Protein AF-A0AAD6ZSL8-F1 (afdb_monomer_lite)

Secondary structure (DSSP, 8-state):
-TTS-HHHHHHTHHHH-HHHHHHHTSHHHHHHTTSS--TT--S-EE-HHHHHH-GGGTTTSS--PPP-GGGSTHHHHHHHHH-TT-SGGGSBSEESPP--EEEEEEEESSSEEEEEEEE-S-SS-BHHHHHT-

pLDDT: mean 83.72, std 8.55, range [51.22, 95.12]

Foldseek 3Di:
DVVDDLVCLVPPQVVPDPVSVVVCPDPVNCVVQQLDADQVDPDKDFRVVCCVQCVQVVPDPDDPDDGDPCPHPCVPPVVVVPDPPDPQQSGAGIPNFDFKDKDWDWDDDPDIDIDIDMDGRDPGDGVNVVVVD

Radius of gyration: 17.07 Å; chains: 1; bounding box: 37×33×52 Å

Structure (mmCIF, N/CA/C/O backbone):
data_AF-A0AAD6ZSL8-F1
#
_entry.id   AF-A0AAD6ZSL8-F1
#
loop_
_atom_site.group_PDB
_atom_site.id
_atom_site.type_symbol
_atom_site.label_atom_id
_atom_site.label_alt_id
_atom_site.label_comp_id
_atom_site.label_asym_id
_atom_site.label_entity_id
_atom_site.label_seq_id
_atom_site.pdbx_PDB_ins_code
_atom_site.Cartn_x
_atom_site.Cartn_y
_atom_site.Cartn_z
_atom_site.occupancy
_atom_site.B_iso_or_equiv
_atom_site.auth_seq_id
_atom_site.auth_comp_id
_atom_site.auth_asym_id
_atom_site.auth_atom_id
_atom_site.pdbx_PDB_model_num
ATOM 1 N N . LEU A 1 1 ? -7.768 8.755 19.802 1.00 61.03 1 LEU A N 1
ATOM 2 C CA . LEU A 1 1 ? -6.928 7.752 19.102 1.00 61.03 1 LEU A CA 1
ATOM 3 C C . LEU A 1 1 ? -6.078 8.382 18.000 1.00 61.03 1 LEU A C 1
ATOM 5 O O . LEU A 1 1 ? -4.970 7.922 17.802 1.00 61.03 1 LEU A O 1
ATOM 9 N N . SER A 1 2 ? -6.525 9.467 17.363 1.00 63.50 2 SER A N 1
ATOM 10 C CA . SER A 1 2 ? -5.784 10.206 16.322 1.00 63.50 2 SER A CA 1
ATOM 11 C C . SER A 1 2 ? -4.402 10.753 16.719 1.00 63.50 2 SER A C 1
ATOM 13 O O . SER A 1 2 ? -3.631 11.111 15.843 1.00 63.50 2 SER A O 1
ATOM 15 N N . HIS A 1 3 ? -4.076 10.830 18.013 1.00 70.75 3 HIS A N 1
ATOM 16 C CA . HIS A 1 3 ? -2.768 11.293 18.499 1.00 70.75 3 HIS A CA 1
ATOM 17 C C . HIS A 1 3 ? -1.724 10.174 18.647 1.00 70.75 3 HIS A C 1
ATOM 19 O O . HIS A 1 3 ? -0.591 10.458 19.024 1.00 70.75 3 HIS A O 1
ATOM 25 N N . LEU A 1 4 ? -2.100 8.909 18.421 1.00 74.19 4 LEU A N 1
ATOM 26 C CA . LEU A 1 4 ? -1.174 7.780 18.518 1.00 74.19 4 LEU A CA 1
ATOM 27 C C . LEU A 1 4 ? -0.440 7.557 17.188 1.00 74.19 4 LEU A C 1
ATOM 29 O O . LEU A 1 4 ? -1.031 7.782 16.129 1.00 74.19 4 LEU A O 1
ATOM 33 N N . PRO A 1 5 ? 0.809 7.055 17.224 1.00 80.62 5 PRO A N 1
ATOM 34 C CA . PRO A 1 5 ? 1.506 6.612 16.023 1.00 80.62 5 PRO A CA 1
ATOM 35 C C . PRO A 1 5 ? 0.675 5.581 15.251 1.00 80.62 5 PRO A C 1
ATOM 37 O O . PRO A 1 5 ? 0.056 4.696 15.848 1.00 80.62 5 PRO A O 1
ATOM 40 N N . MET A 1 6 ? 0.701 5.643 13.916 1.00 81.19 6 MET A N 1
ATOM 41 C CA . MET A 1 6 ? -0.065 4.718 13.064 1.00 81.19 6 MET A CA 1
ATOM 42 C C . MET A 1 6 ? 0.243 3.244 13.369 1.00 81.19 6 MET A C 1
ATOM 44 O O . MET A 1 6 ? -0.655 2.405 13.353 1.00 81.19 6 MET A O 1
ATOM 48 N N . ARG A 1 7 ? 1.500 2.927 13.706 1.00 81.50 7 ARG A N 1
ATOM 49 C CA . ARG A 1 7 ? 1.923 1.569 14.072 1.00 81.50 7 ARG A CA 1
ATOM 50 C C . ARG A 1 7 ? 1.186 1.058 15.311 1.00 81.50 7 ARG A C 1
ATOM 52 O O . ARG A 1 7 ? 0.667 -0.055 15.288 1.00 81.50 7 ARG A O 1
ATOM 59 N N . ASP A 1 8 ? 1.072 1.891 16.341 1.00 81.62 8 ASP A N 1
ATOM 60 C CA . ASP A 1 8 ? 0.409 1.548 17.604 1.00 81.62 8 ASP A CA 1
ATOM 61 C C . ASP A 1 8 ? -1.104 1.400 17.426 1.00 81.62 8 ASP A C 1
ATOM 63 O O . ASP A 1 8 ? -1.740 0.565 18.073 1.00 81.62 8 ASP A O 1
ATOM 67 N N . LEU A 1 9 ? -1.692 2.165 16.501 1.00 80.25 9 LEU A N 1
ATOM 68 C CA . LEU A 1 9 ? -3.097 2.007 16.128 1.00 80.25 9 LEU A CA 1
ATOM 69 C C . LEU A 1 9 ? -3.384 0.644 15.488 1.00 80.25 9 LEU A C 1
ATOM 71 O O . LEU A 1 9 ? -4.467 0.100 15.693 1.00 80.25 9 LEU A O 1
ATOM 75 N N . LEU A 1 10 ? -2.426 0.071 14.755 1.00 80.31 10 LEU A N 1
ATOM 76 C CA . LEU A 1 10 ? -2.588 -1.232 14.107 1.00 80.31 10 LEU A CA 1
ATOM 77 C C . LEU A 1 10 ? -2.266 -2.411 15.026 1.00 80.31 10 LEU A C 1
ATOM 79 O O . LEU A 1 10 ? -2.890 -3.464 14.900 1.00 80.31 10 LEU A O 1
ATOM 83 N N . THR A 1 11 ? -1.301 -2.258 15.932 1.00 80.38 11 THR A N 1
ATOM 84 C CA . THR A 1 11 ? -0.799 -3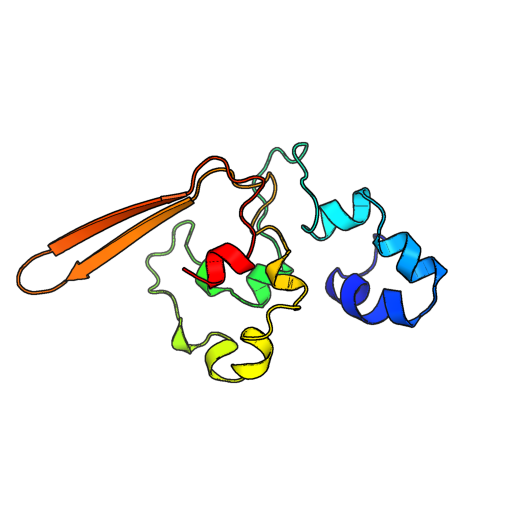.373 16.748 1.00 80.38 11 THR A CA 1
ATOM 85 C C . THR A 1 11 ? -1.344 -3.367 18.172 1.00 80.38 11 THR A C 1
ATOM 87 O O . THR A 1 11 ? -1.687 -4.427 18.690 1.00 80.38 11 THR A O 1
ATOM 90 N N . ILE A 1 12 ? -1.460 -2.196 18.805 1.00 80.62 12 ILE A N 1
ATOM 91 C CA . ILE A 1 12 ? -1.784 -2.068 20.232 1.00 80.62 12 ILE A CA 1
ATOM 92 C C . ILE A 1 12 ? -3.278 -1.815 20.428 1.00 80.62 12 ILE A C 1
ATOM 94 O O . ILE A 1 12 ? -3.911 -2.487 21.242 1.00 80.62 12 ILE A O 1
ATOM 98 N N . ALA A 1 13 ? -3.876 -0.886 19.676 1.00 79.81 13 ALA A N 1
ATOM 99 C CA . ALA A 1 13 ? -5.265 -0.471 19.905 1.00 79.81 13 ALA A CA 1
ATOM 100 C C . ALA A 1 13 ? -6.301 -1.624 19.887 1.00 79.81 13 ALA A C 1
ATOM 102 O O . ALA A 1 13 ? -7.175 -1.622 20.762 1.00 79.81 13 ALA A O 1
ATOM 103 N N . PRO A 1 14 ? -6.209 -2.639 18.997 1.00 80.12 14 PRO A N 1
ATOM 104 C CA . PRO A 1 14 ? -7.129 -3.781 19.010 1.00 80.12 14 PRO A CA 1
ATOM 105 C C . PRO A 1 14 ? -6.999 -4.679 20.248 1.00 80.12 14 PRO A C 1
ATOM 107 O O . PRO A 1 14 ? -7.953 -5.366 20.608 1.00 80.12 14 PRO A O 1
ATOM 110 N N . LEU A 1 15 ? -5.830 -4.686 20.897 1.00 82.88 15 LEU A N 1
ATOM 111 C CA . LEU A 1 15 ? -5.525 -5.548 22.042 1.00 82.88 15 LEU A CA 1
ATOM 112 C C . LEU A 1 15 ? -5.949 -4.931 23.382 1.00 82.88 15 LEU A C 1
ATOM 114 O O . LEU A 1 15 ? -6.108 -5.655 24.361 1.00 82.88 15 LEU A O 1
ATOM 118 N N . VAL A 1 16 ? -6.150 -3.610 23.435 1.00 86.25 16 VAL A N 1
ATOM 119 C CA . VAL A 1 16 ? -6.500 -2.893 24.674 1.00 86.25 16 VAL A CA 1
ATOM 120 C C . VAL A 1 16 ? -7.975 -3.078 25.039 1.00 86.25 16 VAL A C 1
ATOM 122 O O . VAL A 1 16 ? -8.299 -3.348 26.193 1.00 86.25 16 VAL A O 1
ATOM 125 N N . SER A 1 17 ? -8.897 -2.917 24.081 1.00 85.19 17 SER A N 1
ATOM 126 C CA . SER A 1 17 ? -10.331 -3.140 24.316 1.00 85.19 17 SER A CA 1
ATOM 127 C C . SER A 1 17 ? -11.126 -3.311 23.019 1.00 85.19 17 SER A C 1
ATOM 129 O O . SER A 1 17 ? -10.743 -2.803 21.965 1.00 85.19 17 SER A O 1
ATOM 131 N N . ARG A 1 18 ? -12.308 -3.938 23.114 1.00 84.25 18 ARG A N 1
ATOM 132 C CA . ARG A 1 18 ? -13.255 -4.050 21.986 1.00 84.25 18 ARG A CA 1
ATOM 133 C C . ARG A 1 18 ? -13.741 -2.688 21.487 1.00 84.25 18 ARG A C 1
ATOM 135 O O . ARG A 1 18 ? -13.962 -2.519 20.295 1.00 84.25 18 ARG A O 1
ATOM 142 N N . THR A 1 19 ? -13.882 -1.712 22.381 1.00 84.12 19 THR A N 1
ATOM 143 C CA . THR A 1 19 ? -14.290 -0.348 22.016 1.00 84.12 19 THR A CA 1
ATOM 144 C C . THR A 1 19 ? -13.200 0.350 21.208 1.00 84.12 19 THR A C 1
ATOM 146 O O . THR A 1 19 ? -13.497 1.020 20.226 1.00 84.12 19 THR A O 1
ATOM 149 N N . TRP A 1 20 ? -11.930 0.160 21.574 1.00 80.06 20 TRP A N 1
ATOM 150 C CA . TRP A 1 20 ? -10.801 0.713 20.823 1.00 80.06 20 TRP A CA 1
ATOM 151 C C . TRP A 1 20 ? -10.661 0.037 19.464 1.00 80.06 20 TRP A C 1
ATOM 153 O O . TRP A 1 20 ? -10.512 0.729 18.461 1.00 80.06 20 TRP A O 1
ATOM 163 N N . GLN A 1 21 ? -10.816 -1.287 19.418 1.00 82.94 21 GLN A N 1
ATOM 164 C CA . GLN A 1 21 ? -10.893 -2.037 18.168 1.00 82.94 21 GLN A CA 1
ATOM 165 C C . GLN A 1 21 ? -12.006 -1.499 17.256 1.00 82.94 21 GLN A C 1
ATOM 167 O O . GLN A 1 21 ? -11.749 -1.210 16.091 1.00 82.94 21 GLN A O 1
ATOM 172 N N . ALA A 1 22 ? -13.218 -1.292 17.775 1.00 83.25 22 ALA A N 1
ATOM 173 C CA . ALA A 1 22 ? -14.319 -0.728 16.996 1.00 83.25 22 ALA A CA 1
ATOM 174 C C . ALA A 1 22 ? -13.990 0.680 16.472 1.00 83.25 22 ALA A C 1
ATOM 176 O O . ALA A 1 22 ? -14.254 0.981 15.312 1.00 83.25 22 ALA A O 1
ATOM 177 N N . SER A 1 23 ? -13.344 1.518 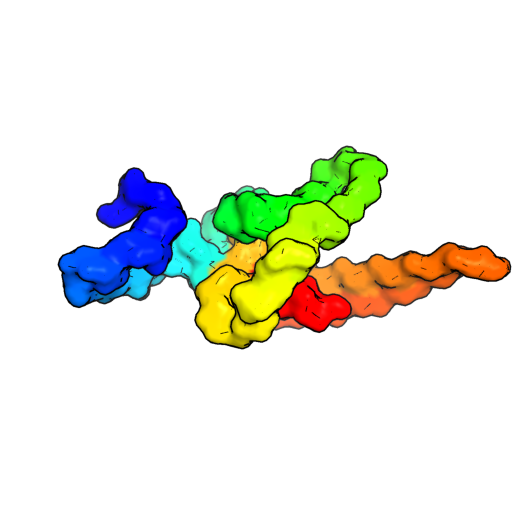17.286 1.00 79.81 23 SER A N 1
ATOM 178 C CA . SER A 1 23 ? -12.926 2.856 16.866 1.00 79.81 23 SER A CA 1
ATOM 179 C C . SER A 1 23 ? -11.864 2.839 15.767 1.00 79.81 23 SER A C 1
ATOM 181 O O . SER A 1 23 ? -11.878 3.737 14.934 1.00 79.81 23 SER A O 1
ATOM 183 N N . THR A 1 24 ? -10.976 1.836 15.707 1.00 79.94 24 THR A N 1
ATOM 184 C CA . THR A 1 24 ? -10.023 1.719 14.582 1.00 79.94 24 THR A CA 1
ATOM 185 C C . THR A 1 24 ? -10.716 1.496 13.241 1.00 79.94 24 THR A C 1
ATOM 187 O O . THR A 1 24 ? -10.147 1.847 12.216 1.00 79.94 24 THR A O 1
ATOM 190 N N . LEU A 1 25 ? -11.952 0.985 13.233 1.00 82.50 25 LEU A N 1
ATOM 191 C CA . LEU A 1 25 ? -12.762 0.793 12.026 1.00 82.50 25 LEU A CA 1
ATOM 192 C C . LEU A 1 25 ? -13.496 2.070 11.585 1.00 82.50 25 LEU A C 1
ATOM 194 O O . LEU A 1 25 ? -14.293 2.020 10.650 1.00 82.50 25 LEU A O 1
ATOM 198 N N . SER A 1 26 ? -13.270 3.211 12.248 1.00 88.44 26 SER A N 1
ATOM 199 C CA . SER A 1 26 ? -13.891 4.464 11.829 1.00 88.44 26 SER A CA 1
ATOM 200 C C . SER A 1 26 ? -13.380 4.886 10.441 1.00 88.44 26 SER A C 1
ATOM 202 O O . SER A 1 26 ? -12.183 4.759 10.167 1.00 88.44 26 SER A O 1
ATOM 204 N N . PRO A 1 27 ? -14.244 5.427 9.560 1.00 86.06 27 PRO A N 1
ATOM 205 C CA . PRO A 1 27 ? -13.833 5.817 8.210 1.00 86.06 27 PRO A CA 1
ATOM 206 C C . PRO A 1 27 ? -12.682 6.830 8.191 1.00 86.06 27 PRO A C 1
ATOM 208 O O . PRO A 1 27 ? -11.798 6.745 7.349 1.00 86.06 27 PRO A O 1
ATOM 211 N N . GLU A 1 28 ? -12.663 7.769 9.138 1.00 86.75 28 GLU A N 1
ATOM 212 C CA . GLU A 1 28 ? -11.607 8.783 9.246 1.00 86.75 28 GLU A CA 1
ATOM 213 C C . GLU A 1 28 ? -10.245 8.165 9.575 1.00 86.75 28 GLU A C 1
ATOM 215 O O . GLU A 1 28 ? -9.243 8.498 8.942 1.00 86.75 28 GLU A O 1
ATOM 220 N N . LEU A 1 29 ? -10.201 7.224 10.525 1.00 85.00 29 LEU A N 1
ATOM 221 C CA . LEU A 1 29 ? -8.953 6.542 10.862 1.00 85.00 29 LEU A CA 1
ATOM 222 C C . LEU A 1 29 ? -8.527 5.581 9.759 1.00 85.00 29 LEU A C 1
ATOM 224 O O . LEU A 1 29 ? -7.342 5.512 9.461 1.00 85.00 29 LEU A O 1
ATOM 228 N N . GLN A 1 30 ? -9.460 4.880 9.117 1.00 89.06 30 GLN A N 1
ATOM 229 C CA . GLN A 1 30 ? -9.135 4.001 7.993 1.00 89.06 30 GLN A CA 1
ATOM 230 C C . GLN A 1 30 ? -8.558 4.780 6.802 1.00 89.06 30 GLN A C 1
ATOM 232 O O . GLN A 1 30 ? -7.624 4.295 6.166 1.00 89.06 30 GLN A O 1
ATOM 237 N N . ARG A 1 31 ? -9.040 6.004 6.538 1.00 89.69 31 ARG A N 1
ATOM 238 C CA . ARG A 1 31 ? -8.429 6.914 5.553 1.00 89.69 31 ARG A CA 1
ATOM 239 C C . ARG A 1 31 ? -7.032 7.339 5.980 1.00 89.69 31 ARG A C 1
ATOM 241 O O . ARG A 1 31 ? -6.107 7.171 5.201 1.00 89.69 31 ARG A O 1
ATOM 248 N N . SER A 1 32 ? -6.864 7.796 7.222 1.00 87.19 32 SER A N 1
ATOM 249 C CA . SER A 1 32 ? -5.557 8.206 7.762 1.00 87.19 32 SER A CA 1
ATOM 250 C C . SER A 1 32 ? -4.530 7.065 7.803 1.00 87.19 32 SER A C 1
ATOM 252 O O . SER A 1 32 ? -3.335 7.308 7.666 1.00 87.19 32 SER A O 1
ATOM 254 N N . LEU A 1 33 ? -4.990 5.823 7.965 1.00 88.50 33 LEU A N 1
ATOM 255 C CA . LEU A 1 33 ? -4.186 4.602 7.915 1.00 88.50 33 LEU A CA 1
ATOM 256 C C . LEU A 1 33 ? -4.068 4.026 6.495 1.00 88.50 33 LEU A C 1
ATOM 258 O O . LEU A 1 33 ? -3.591 2.904 6.341 1.00 88.50 33 LEU A O 1
ATOM 262 N N . PHE A 1 34 ? -4.505 4.758 5.465 1.00 92.50 34 PHE A N 1
ATOM 263 C CA . PHE A 1 34 ? -4.411 4.368 4.057 1.00 92.50 34 PHE A CA 1
ATOM 264 C C . PHE A 1 34 ? -5.143 3.054 3.710 1.00 92.50 34 PHE A C 1
ATOM 266 O O . PHE A 1 34 ? -4.844 2.433 2.697 1.00 92.50 34 PHE A O 1
ATOM 273 N N . PHE A 1 35 ? -6.108 2.593 4.507 1.00 89.81 35 PHE A N 1
ATOM 274 C CA . PHE A 1 35 ? -6.947 1.432 4.159 1.00 89.81 35 PHE A CA 1
ATOM 275 C C . PHE A 1 35 ? -8.140 1.805 3.280 1.00 89.81 35 PHE A C 1
ATOM 277 O O . PHE A 1 35 ? -8.606 0.976 2.492 1.00 89.81 35 PHE A O 1
ATOM 284 N N . GLU A 1 36 ? -8.603 3.046 3.417 1.00 91.00 36 GLU A N 1
ATOM 285 C CA . GLU A 1 36 ? -9.736 3.609 2.692 1.00 91.00 36 GLU A CA 1
ATOM 286 C C . GLU A 1 36 ? -9.315 4.787 1.817 1.00 91.00 36 GLU A C 1
ATOM 288 O O . GLU A 1 36 ? -8.319 5.471 2.068 1.00 91.00 36 GLU A O 1
ATOM 293 N N . LEU A 1 37 ? -10.101 5.024 0.770 1.00 89.00 37 LEU A N 1
ATOM 294 C CA . LEU A 1 37 ? -9.844 6.092 -0.186 1.00 89.00 37 LEU A CA 1
ATOM 295 C C . LEU A 1 37 ? -10.094 7.458 0.459 1.00 89.00 37 LEU A C 1
ATOM 297 O O . LEU A 1 37 ? -11.150 7.698 1.051 1.00 89.00 37 LEU A O 1
ATOM 301 N N . ASP A 1 38 ? -9.139 8.365 0.277 1.00 86.31 38 ASP A N 1
ATOM 302 C CA . ASP A 1 38 ? -9.296 9.775 0.609 1.00 86.31 38 ASP A CA 1
ATOM 303 C C . ASP A 1 38 ? -9.087 10.627 -0.644 1.00 86.31 38 ASP A C 1
ATOM 305 O O . ASP A 1 38 ? -7.967 10.969 -1.017 1.00 86.31 38 ASP A O 1
ATOM 309 N N . ALA A 1 39 ? -10.193 10.926 -1.323 1.00 73.44 39 ALA A N 1
ATOM 310 C CA . ALA A 1 39 ? -10.204 11.798 -2.493 1.00 73.44 39 ALA A CA 1
ATOM 311 C C . ALA A 1 39 ? -10.169 13.293 -2.124 1.00 73.44 39 ALA A C 1
ATOM 313 O O . ALA A 1 39 ? -10.116 14.131 -3.019 1.00 73.44 39 ALA A O 1
ATOM 314 N N . SER A 1 40 ? -10.236 13.636 -0.830 1.00 79.50 40 SER A N 1
ATOM 315 C CA . SER A 1 40 ? -10.148 15.028 -0.379 1.00 79.50 40 SER A CA 1
ATOM 316 C C . SER A 1 40 ? -8.702 15.516 -0.261 1.00 79.50 40 SER A C 1
ATOM 318 O O . SER A 1 40 ? -8.465 16.723 -0.268 1.00 79.50 40 SER A O 1
ATOM 320 N N . ALA A 1 41 ? -7.735 14.592 -0.219 1.00 78.06 41 ALA A N 1
ATOM 321 C CA . ALA A 1 41 ? -6.316 14.908 -0.273 1.00 78.06 41 ALA A CA 1
ATOM 322 C C . ALA A 1 41 ? -5.946 15.486 -1.649 1.00 78.06 41 ALA A C 1
ATOM 324 O O . ALA A 1 41 ? -6.085 14.827 -2.678 1.00 78.06 41 ALA A O 1
ATOM 325 N N . THR A 1 42 ? -5.468 16.728 -1.666 1.00 77.88 42 THR A N 1
ATOM 326 C CA . THR A 1 42 ? -5.035 17.420 -2.890 1.00 77.88 42 THR A CA 1
ATOM 327 C C . THR A 1 42 ? -3.565 17.190 -3.215 1.00 77.88 42 THR A C 1
ATOM 329 O O . THR A 1 42 ? -3.184 17.227 -4.382 1.00 77.88 42 THR A O 1
ATOM 332 N N . GLU A 1 43 ? -2.738 16.951 -2.198 1.00 84.94 43 GLU A N 1
ATOM 333 C CA . GLU A 1 43 ? -1.313 16.682 -2.369 1.00 84.94 43 GLU A CA 1
ATOM 334 C C . GLU A 1 43 ? -1.032 15.180 -2.252 1.00 84.94 43 GLU A C 1
ATOM 336 O O . GLU A 1 43 ? -1.560 14.536 -1.344 1.00 84.94 43 GLU A O 1
ATOM 341 N N . PRO A 1 44 ? -0.213 14.605 -3.154 1.00 85.56 44 PRO A N 1
ATOM 342 C CA . PRO A 1 44 ? 0.150 13.199 -3.101 1.00 85.56 44 PRO A CA 1
ATOM 343 C C . PRO A 1 44 ? 1.107 12.932 -1.940 1.00 85.56 44 PRO A C 1
ATOM 345 O O . PRO A 1 44 ? 2.290 13.259 -2.008 1.00 85.56 44 PRO A O 1
ATOM 348 N N . ILE A 1 45 ? 0.590 12.282 -0.905 1.00 90.12 45 ILE A N 1
ATOM 349 C CA . ILE A 1 45 ? 1.333 11.820 0.264 1.00 90.12 45 ILE A CA 1
ATOM 350 C C . ILE A 1 45 ? 1.543 10.308 0.134 1.00 90.12 45 ILE A C 1
ATOM 352 O O . ILE A 1 45 ? 0.599 9.555 -0.127 1.00 90.12 45 ILE A O 1
ATOM 356 N N . ASN A 1 46 ? 2.788 9.862 0.306 1.00 91.62 46 ASN A N 1
ATOM 357 C CA . ASN A 1 46 ? 3.127 8.443 0.379 1.00 91.62 46 ASN A CA 1
ATOM 358 C C . ASN A 1 46 ? 2.703 7.873 1.733 1.00 91.62 46 ASN A C 1
ATOM 360 O O . ASN A 1 46 ? 2.719 8.567 2.748 1.00 91.62 46 ASN A O 1
ATOM 364 N N . ASN A 1 47 ? 2.347 6.594 1.762 1.00 92.75 47 ASN A N 1
ATOM 365 C CA . ASN A 1 47 ? 2.037 5.919 3.011 1.00 92.75 47 ASN A CA 1
ATOM 366 C C . ASN A 1 47 ? 3.317 5.713 3.848 1.00 92.75 47 ASN A C 1
ATOM 368 O O . ASN A 1 47 ? 4.142 4.876 3.474 1.00 92.75 47 ASN A O 1
ATOM 372 N N . PRO A 1 48 ? 3.474 6.393 5.000 1.00 91.25 48 PRO A N 1
ATOM 373 C CA . PRO A 1 48 ? 4.728 6.384 5.755 1.00 91.25 48 PRO A CA 1
ATOM 374 C C . PRO A 1 48 ? 5.068 5.002 6.330 1.00 91.25 48 PRO A C 1
ATOM 376 O O . PRO A 1 48 ? 6.239 4.666 6.483 1.00 91.25 48 PRO A O 1
ATOM 379 N N . LEU A 1 49 ? 4.062 4.164 6.619 1.00 90.88 49 LEU A N 1
ATOM 380 C CA . LEU A 1 49 ? 4.299 2.794 7.088 1.00 90.88 49 LEU A CA 1
ATOM 381 C C . LEU A 1 49 ? 4.844 1.901 5.973 1.00 90.88 49 LEU A C 1
ATOM 383 O O . LEU A 1 49 ? 5.646 1.008 6.235 1.00 90.88 49 LEU A O 1
ATOM 387 N N . LEU A 1 50 ? 4.387 2.115 4.739 1.00 91.88 50 LEU A N 1
ATOM 388 C CA . LEU A 1 50 ? 4.905 1.380 3.591 1.00 91.88 50 LEU A CA 1
ATOM 389 C C . LEU A 1 50 ? 6.266 1.912 3.166 1.00 91.88 50 LEU A C 1
ATOM 391 O O . LEU A 1 50 ? 7.107 1.115 2.787 1.00 91.88 50 LEU A O 1
ATOM 395 N N . GLU A 1 51 ? 6.503 3.214 3.275 1.00 90.44 51 GLU A N 1
ATOM 396 C CA . GLU A 1 51 ? 7.806 3.819 3.003 1.00 90.44 51 GLU A CA 1
ATOM 397 C C . GLU A 1 51 ? 8.882 3.311 3.976 1.00 90.44 51 GLU A C 1
ATOM 399 O O . GLU A 1 51 ? 9.977 2.964 3.547 1.00 90.44 51 GLU A O 1
ATOM 404 N N . GLU A 1 52 ? 8.556 3.148 5.264 1.00 88.94 52 GLU A N 1
ATOM 405 C CA . GLU A 1 52 ? 9.467 2.533 6.244 1.00 88.94 52 GLU A CA 1
ATOM 406 C C . GLU A 1 52 ? 9.763 1.055 5.918 1.00 88.94 52 GLU A C 1
ATOM 408 O O . GLU A 1 52 ? 10.889 0.588 6.085 1.00 88.94 52 GLU A O 1
ATOM 413 N N . LEU A 1 53 ? 8.754 0.296 5.472 1.00 87.38 53 LEU A N 1
ATOM 414 C CA . LEU A 1 53 ? 8.874 -1.149 5.231 1.00 87.38 53 LEU A CA 1
ATOM 415 C C . LEU A 1 53 ? 9.410 -1.505 3.839 1.00 87.38 53 LEU A C 1
ATOM 417 O O . LEU A 1 53 ? 10.024 -2.555 3.665 1.00 87.38 53 LEU A O 1
ATOM 421 N N . PHE A 1 54 ? 9.144 -0.673 2.843 1.00 89.06 54 PHE A N 1
ATOM 422 C CA . PHE A 1 54 ? 9.417 -0.929 1.435 1.00 89.06 54 PHE A CA 1
ATOM 423 C C . PHE A 1 54 ? 10.110 0.278 0.783 1.00 89.06 54 PHE A C 1
ATOM 425 O O . PHE A 1 54 ? 9.665 0.707 -0.280 1.00 89.06 54 PHE A O 1
ATOM 432 N N . PRO A 1 55 ? 11.182 0.834 1.382 1.00 87.19 55 PRO A N 1
ATOM 433 C CA . PRO A 1 55 ? 11.739 2.146 1.013 1.00 87.19 55 PRO A CA 1
ATOM 434 C C . PRO A 1 55 ? 12.058 2.243 -0.479 1.00 87.19 55 PRO A C 1
ATOM 436 O O . PRO A 1 55 ? 11.651 3.163 -1.174 1.00 87.19 55 PRO A O 1
ATOM 439 N N . SER A 1 56 ? 12.641 1.174 -0.988 1.00 86.94 56 SER A N 1
ATOM 440 C CA . SER A 1 56 ? 12.834 0.827 -2.383 1.00 86.94 56 SER A CA 1
ATOM 441 C C . SER A 1 56 ? 11.701 1.165 -3.375 1.00 86.94 56 SER A C 1
ATOM 443 O O . SER A 1 56 ? 11.977 1.610 -4.482 1.00 86.94 56 SER A O 1
ATOM 445 N N . PHE A 1 57 ? 10.427 0.988 -3.014 1.00 86.19 57 PHE A N 1
ATOM 446 C CA . PHE A 1 57 ? 9.298 1.319 -3.899 1.00 86.19 57 PHE A CA 1
ATOM 447 C C . PHE A 1 57 ? 8.972 2.825 -3.934 1.00 86.19 57 PHE A C 1
ATOM 449 O O . PHE A 1 57 ? 8.196 3.266 -4.782 1.00 86.19 57 PHE A O 1
ATOM 456 N N . PHE A 1 58 ? 9.537 3.606 -3.012 1.00 86.00 58 PHE A N 1
ATOM 457 C CA . PHE A 1 58 ? 9.265 5.034 -2.819 1.00 86.00 58 PHE A CA 1
ATOM 458 C C . PHE A 1 58 ? 10.498 5.917 -3.093 1.00 86.00 58 PHE A C 1
ATOM 460 O O . PHE A 1 58 ? 10.350 7.094 -3.436 1.00 86.00 58 PHE A O 1
ATOM 467 N N . GLU A 1 59 ? 11.702 5.345 -3.013 1.00 76.31 59 GLU A N 1
ATOM 468 C CA . GLU A 1 59 ? 12.978 5.914 -3.456 1.00 76.31 59 GLU A CA 1
ATOM 469 C C . GLU A 1 59 ? 12.960 6.091 -4.986 1.00 76.31 59 GLU A C 1
ATOM 471 O O . GLU A 1 59 ? 13.244 5.166 -5.740 1.00 76.31 59 GLU A O 1
ATOM 476 N N . GLY A 1 60 ? 12.552 7.261 -5.486 1.00 60.62 60 GLY A N 1
ATOM 477 C CA . GLY A 1 60 ? 12.480 7.443 -6.944 1.00 60.62 60 GLY A CA 1
ATOM 478 C C . GLY A 1 60 ? 11.813 8.703 -7.476 1.00 60.62 60 GLY A C 1
ATOM 479 O O . GLY A 1 60 ? 11.797 8.914 -8.687 1.00 60.62 60 GLY A O 1
ATOM 480 N N . ARG A 1 61 ? 11.310 9.609 -6.631 1.00 55.09 61 ARG A N 1
ATOM 481 C CA . ARG A 1 61 ? 10.914 10.945 -7.109 1.00 55.09 61 ARG A CA 1
ATOM 482 C C . ARG A 1 61 ? 12.149 11.849 -7.278 1.00 55.09 61 ARG A C 1
ATOM 484 O O . ARG A 1 61 ? 12.244 12.881 -6.628 1.00 55.09 61 ARG A O 1
ATOM 491 N N . GLY A 1 62 ? 13.095 11.449 -8.136 1.00 51.22 62 GLY A N 1
ATOM 492 C CA . GLY A 1 62 ? 14.200 12.302 -8.604 1.00 51.22 62 GLY A CA 1
ATOM 493 C C . GLY A 1 62 ? 15.633 11.891 -8.237 1.00 51.22 62 GLY A C 1
ATOM 494 O O . GLY A 1 62 ? 16.538 12.682 -8.489 1.00 51.22 62 GLY A O 1
ATOM 495 N N . SER A 1 63 ? 15.871 10.708 -7.663 1.00 55.62 63 SER A N 1
ATOM 496 C CA . SER A 1 63 ? 17.232 10.201 -7.422 1.00 55.62 63 SER A CA 1
ATOM 497 C C . SER A 1 63 ? 17.657 9.209 -8.505 1.00 55.62 63 SER A C 1
ATOM 499 O O . SER A 1 63 ? 16.944 8.242 -8.754 1.00 55.62 63 SER A O 1
ATOM 501 N N . ASP A 1 64 ? 18.855 9.390 -9.069 1.00 57.50 64 ASP A N 1
ATOM 502 C CA . ASP A 1 64 ? 19.532 8.422 -9.958 1.00 57.50 64 ASP A CA 1
ATOM 503 C C . ASP A 1 64 ? 20.029 7.164 -9.209 1.00 57.50 64 ASP A C 1
ATOM 505 O O . ASP A 1 64 ? 20.825 6.379 -9.728 1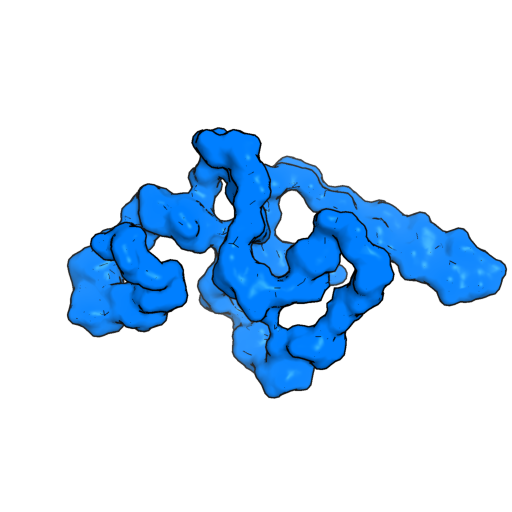.00 57.50 64 ASP A O 1
ATOM 509 N N . GLU A 1 65 ? 19.613 6.975 -7.956 1.00 63.97 65 GLU A N 1
ATOM 510 C CA . GLU A 1 65 ? 20.061 5.850 -7.152 1.00 63.97 65 GLU A CA 1
ATOM 511 C C . GLU A 1 65 ? 19.417 4.558 -7.645 1.00 63.97 65 GLU A C 1
ATOM 513 O O . GLU A 1 65 ? 18.194 4.430 -7.728 1.00 63.97 65 GLU A O 1
ATOM 518 N N . THR A 1 66 ? 20.269 3.580 -7.963 1.00 67.94 66 THR A N 1
ATOM 519 C CA . THR A 1 66 ? 19.815 2.226 -8.243 1.00 67.94 66 THR A CA 1
ATOM 520 C C . THR A 1 66 ? 19.121 1.695 -7.001 1.00 67.94 66 THR A C 1
ATOM 522 O O . THR A 1 66 ? 19.729 1.682 -5.921 1.00 67.94 66 THR A O 1
ATOM 525 N N . PRO A 1 67 ? 17.884 1.233 -7.131 1.00 75.75 67 PRO A N 1
ATOM 526 C CA . PRO A 1 67 ? 17.149 0.867 -5.951 1.00 75.75 67 PRO A CA 1
ATOM 527 C C . PRO A 1 67 ? 17.687 -0.424 -5.302 1.00 75.75 67 PRO A C 1
ATOM 529 O O . PRO A 1 67 ? 18.088 -1.360 -5.994 1.00 75.75 67 PRO A O 1
ATOM 532 N N . ARG A 1 68 ? 17.716 -0.487 -3.965 1.00 82.19 68 ARG A N 1
ATOM 533 C CA . ARG A 1 68 ? 18.406 -1.557 -3.210 1.00 82.19 68 ARG A CA 1
ATOM 534 C C . ARG A 1 68 ? 17.492 -2.729 -2.847 1.00 82.19 68 ARG A C 1
ATOM 536 O O . ARG A 1 68 ? 17.168 -2.946 -1.678 1.00 82.19 68 ARG A O 1
ATOM 543 N N . TRP A 1 69 ? 17.093 -3.509 -3.848 1.00 80.44 69 TRP A N 1
ATOM 544 C CA . TRP A 1 69 ? 16.125 -4.606 -3.690 1.00 80.44 69 TRP A CA 1
ATOM 545 C C . TRP A 1 69 ? 16.612 -5.714 -2.753 1.00 80.44 69 TRP A C 1
ATOM 547 O O . TRP A 1 69 ? 15.805 -6.382 -2.103 1.00 80.44 69 TRP A O 1
ATOM 557 N N . GLU A 1 70 ? 17.926 -5.900 -2.650 1.00 81.00 70 GLU A N 1
ATOM 558 C CA . GLU A 1 70 ? 18.553 -6.906 -1.793 1.00 81.00 70 GLU A CA 1
ATOM 559 C C . GLU A 1 70 ? 18.488 -6.533 -0.307 1.00 81.00 70 GLU A C 1
ATOM 561 O O . GLU A 1 70 ? 18.535 -7.412 0.552 1.00 81.00 70 GLU A O 1
ATOM 566 N N . ALA A 1 71 ? 18.364 -5.240 0.010 1.00 80.56 71 ALA A N 1
ATOM 567 C CA . ALA A 1 71 ? 18.268 -4.740 1.384 1.00 80.56 71 ALA A CA 1
ATOM 568 C C . ALA A 1 71 ? 16.835 -4.784 1.941 1.00 80.56 71 ALA A C 1
ATOM 570 O O . ALA A 1 71 ? 16.600 -4.464 3.106 1.00 80.56 71 ALA A O 1
ATOM 571 N N . MET A 1 72 ? 15.870 -5.175 1.114 1.00 82.75 72 MET A N 1
ATOM 572 C CA . MET A 1 72 ? 14.462 -5.180 1.476 1.00 82.75 72 MET A CA 1
ATOM 573 C C . MET A 1 72 ? 14.127 -6.261 2.516 1.00 82.75 72 MET A C 1
ATOM 575 O O . MET A 1 72 ? 14.723 -7.343 2.513 1.00 82.75 72 MET A O 1
ATOM 579 N N . PRO A 1 73 ? 13.106 -6.051 3.366 1.00 75.44 73 PRO A N 1
ATOM 580 C CA . PRO A 1 73 ? 12.787 -6.982 4.452 1.00 75.44 73 PRO A CA 1
ATOM 581 C C . PRO A 1 73 ? 12.467 -8.421 4.025 1.00 75.44 73 PRO A C 1
ATOM 583 O O . PRO A 1 73 ? 12.712 -9.359 4.783 1.00 75.44 73 PRO A O 1
ATOM 586 N N . TRP A 1 74 ? 11.964 -8.638 2.807 1.00 79.31 74 TRP A N 1
ATOM 587 C CA . TRP A 1 74 ? 11.729 -9.983 2.268 1.00 79.31 74 TRP A CA 1
ATOM 588 C C . TRP A 1 74 ? 13.006 -10.826 2.103 1.00 79.31 74 TRP A C 1
ATOM 590 O O . TRP A 1 74 ? 12.918 -12.052 2.136 1.00 79.31 74 TRP A O 1
ATOM 600 N N . ALA A 1 75 ? 14.183 -10.199 1.998 1.00 79.81 75 ALA A N 1
ATOM 601 C CA . ALA A 1 75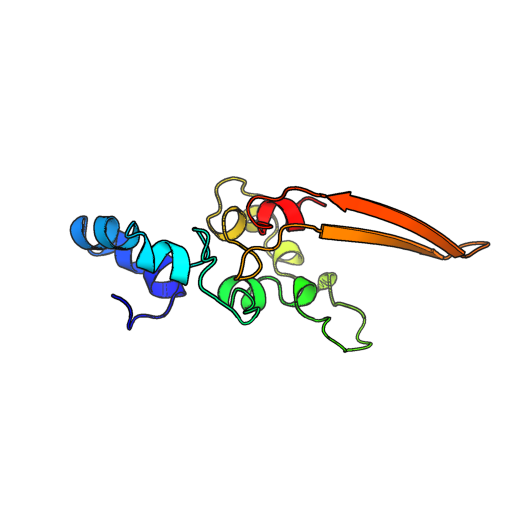 ? 15.462 -10.885 1.853 1.00 79.81 75 ALA A CA 1
ATOM 602 C C . ALA A 1 75 ? 15.877 -11.577 3.159 1.00 79.81 75 ALA A C 1
ATOM 604 O O . ALA A 1 75 ? 16.559 -12.598 3.138 1.00 79.81 75 ALA A O 1
ATOM 605 N N . THR A 1 76 ? 15.429 -11.049 4.303 1.00 76.75 76 THR A N 1
ATOM 606 C CA . THR A 1 76 ? 15.746 -11.577 5.637 1.00 76.75 76 THR A CA 1
ATOM 607 C C . THR A 1 76 ? 14.555 -12.263 6.311 1.00 76.75 76 THR A C 1
ATOM 609 O O . THR A 1 76 ? 14.752 -13.173 7.114 1.00 76.75 76 THR A O 1
ATOM 612 N N . ALA A 1 77 ? 13.318 -11.884 5.972 1.00 78.25 77 ALA A N 1
ATOM 613 C CA . ALA A 1 77 ? 12.091 -12.348 6.625 1.00 78.25 77 ALA A CA 1
ATOM 614 C C . ALA A 1 77 ? 11.001 -12.799 5.629 1.00 78.25 77 ALA A C 1
ATOM 616 O O . ALA A 1 77 ? 9.816 -12.513 5.821 1.00 78.25 77 ALA A O 1
ATOM 617 N N . SER A 1 78 ? 11.379 -13.526 4.572 1.00 76.94 78 SER A N 1
ATOM 618 C CA . SER A 1 78 ? 10.500 -13.881 3.440 1.00 76.94 78 SER A CA 1
ATOM 619 C C . SER A 1 78 ? 9.126 -14.442 3.841 1.00 76.94 78 SER A C 1
ATOM 621 O O . SER A 1 78 ? 8.108 -13.995 3.314 1.00 76.94 78 SER A O 1
ATOM 623 N N . ALA A 1 79 ? 9.061 -15.344 4.826 1.00 82.50 79 ALA A N 1
ATOM 624 C CA . ALA A 1 79 ? 7.808 -15.971 5.254 1.00 82.50 79 ALA A CA 1
ATOM 625 C C . ALA A 1 79 ? 6.770 -14.959 5.775 1.00 82.50 79 ALA A C 1
ATOM 627 O O . ALA A 1 79 ? 5.577 -15.120 5.530 1.00 82.50 79 ALA A O 1
ATOM 628 N N . ALA A 1 80 ? 7.202 -13.894 6.461 1.00 82.00 80 ALA A N 1
ATOM 629 C CA . ALA A 1 80 ? 6.294 -12.860 6.958 1.00 82.00 80 ALA A CA 1
ATOM 630 C C . ALA A 1 80 ? 5.730 -11.990 5.821 1.00 82.00 80 ALA A C 1
ATOM 632 O O . ALA A 1 80 ? 4.581 -11.557 5.893 1.0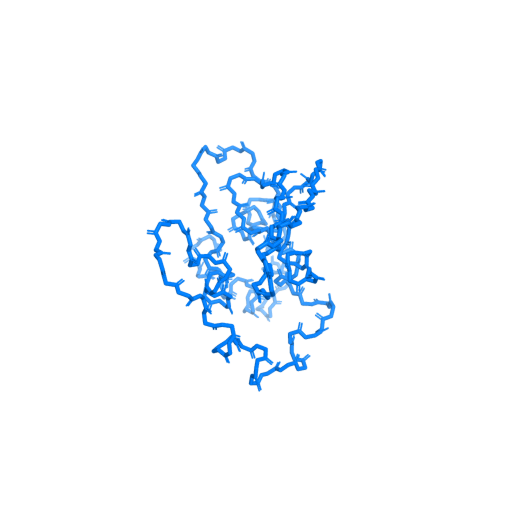0 82.00 80 ALA A O 1
ATOM 633 N N . PHE A 1 81 ? 6.513 -11.776 4.759 1.00 83.31 81 PHE A N 1
ATOM 634 C CA . PHE A 1 81 ? 6.134 -10.957 3.601 1.00 83.31 81 PHE A CA 1
ATOM 635 C C . PHE A 1 81 ? 5.367 -11.741 2.518 1.00 83.31 81 PHE A C 1
ATOM 637 O O . PHE A 1 81 ? 4.636 -11.159 1.715 1.00 83.31 81 PHE A O 1
ATOM 644 N N . GLN A 1 82 ? 5.440 -13.072 2.536 1.00 83.00 82 GLN A N 1
ATOM 645 C CA . GLN A 1 82 ? 4.656 -13.950 1.655 1.00 83.00 82 GLN A CA 1
ATOM 646 C C . GLN A 1 82 ? 3.216 -14.175 2.130 1.00 83.00 82 GLN A C 1
ATOM 648 O O . GLN A 1 82 ? 2.375 -14.654 1.373 1.00 83.00 82 GLN A O 1
ATOM 653 N N . ARG A 1 83 ? 2.902 -13.833 3.380 1.00 85.81 83 ARG A N 1
ATOM 654 C CA . ARG A 1 83 ? 1.555 -13.991 3.932 1.00 85.81 83 ARG A CA 1
ATOM 655 C C . ARG A 1 83 ? 0.543 -13.118 3.187 1.00 85.81 83 ARG A C 1
ATOM 657 O O . ARG A 1 83 ? 0.683 -11.898 3.139 1.00 85.81 83 ARG A O 1
ATOM 664 N N . ALA A 1 84 ? -0.501 -13.748 2.651 1.00 83.75 84 ALA A N 1
ATOM 665 C CA . ALA A 1 84 ? -1.568 -13.066 1.916 1.00 83.75 84 ALA A CA 1
ATOM 666 C C . ALA A 1 84 ? -2.485 -12.217 2.820 1.00 83.75 84 ALA A C 1
ATOM 668 O O . ALA A 1 84 ? -3.125 -11.280 2.351 1.00 83.75 84 ALA A O 1
ATOM 669 N N . ASP A 1 85 ? -2.548 -12.526 4.118 1.00 84.25 85 ASP A N 1
ATOM 670 C CA . ASP A 1 85 ? -3.456 -11.903 5.087 1.00 84.25 85 ASP A CA 1
ATOM 671 C C . ASP A 1 85 ? -2.889 -10.643 5.765 1.00 84.25 85 ASP A C 1
ATOM 673 O O . ASP A 1 85 ? -3.555 -10.031 6.611 1.00 84.25 85 ASP A O 1
ATOM 677 N N . THR A 1 86 ? -1.676 -10.223 5.397 1.00 87.50 86 THR A N 1
ATOM 678 C CA . THR A 1 86 ? -1.025 -9.065 6.012 1.00 87.50 86 THR A CA 1
ATOM 679 C C . THR A 1 86 ? -1.815 -7.781 5.766 1.00 87.50 86 THR A C 1
ATOM 681 O O . THR A 1 86 ? -2.459 -7.570 4.735 1.00 87.50 86 THR A O 1
ATOM 684 N N . SER A 1 87 ? -1.806 -6.898 6.763 1.00 89.50 87 SER A N 1
ATOM 685 C CA . SER A 1 87 ? -2.519 -5.624 6.689 1.00 89.50 87 SER A CA 1
ATOM 686 C C . SER A 1 87 ? -1.920 -4.708 5.621 1.00 89.50 87 SER A C 1
ATOM 688 O O . SER A 1 87 ? -2.672 -4.122 4.848 1.00 89.50 87 SER A O 1
ATOM 690 N N . TRP A 1 88 ? -0.587 -4.658 5.506 1.00 91.62 88 TRP A N 1
ATOM 691 C CA . TRP A 1 88 ? 0.113 -3.801 4.546 1.00 91.62 88 TRP A CA 1
ATOM 692 C C . TRP A 1 88 ? -0.290 -4.074 3.092 1.00 91.62 88 TRP A C 1
ATOM 694 O O . TRP A 1 88 ? -0.421 -3.126 2.326 1.00 91.62 88 TRP A O 1
ATOM 704 N N . ARG A 1 89 ? -0.611 -5.325 2.719 1.00 92.81 89 ARG A N 1
ATOM 705 C CA . ARG A 1 89 ? -1.088 -5.668 1.363 1.00 92.81 89 ARG A CA 1
ATOM 706 C C . ARG A 1 89 ? -2.361 -4.921 0.973 1.00 92.81 89 ARG A C 1
ATOM 708 O O . ARG A 1 89 ? -2.589 -4.650 -0.203 1.00 92.81 89 ARG A O 1
ATOM 715 N N . ARG A 1 90 ? -3.193 -4.584 1.960 1.00 92.38 90 ARG A N 1
ATOM 716 C CA . ARG A 1 90 ? -4.462 -3.877 1.768 1.00 92.38 90 ARG A CA 1
ATOM 717 C C . ARG A 1 90 ? -4.313 -2.361 1.854 1.00 92.38 90 ARG A C 1
ATOM 719 O O . ARG A 1 90 ? -5.282 -1.674 1.555 1.00 92.38 90 ARG A O 1
ATOM 726 N N . MET A 1 91 ? -3.157 -1.835 2.239 1.00 94.88 91 MET A N 1
ATOM 727 C CA . MET A 1 91 ? -2.955 -0.393 2.344 1.00 94.88 91 MET A CA 1
ATOM 728 C C . MET A 1 91 ? -2.686 0.220 0.967 1.00 94.88 91 MET A C 1
ATOM 730 O O . MET A 1 91 ? -2.026 -0.386 0.121 1.00 94.88 91 MET A O 1
ATOM 734 N N . LEU A 1 92 ? -3.198 1.425 0.749 1.00 95.12 92 LEU A N 1
ATOM 735 C CA . LEU A 1 92 ? -2.898 2.271 -0.396 1.00 95.12 92 LEU A CA 1
ATOM 736 C C . LEU A 1 92 ? -1.437 2.716 -0.338 1.00 95.12 92 LEU A C 1
ATOM 738 O O . LEU A 1 92 ? -0.910 3.007 0.739 1.00 95.12 92 LEU A O 1
ATOM 742 N N . VAL A 1 93 ? -0.808 2.787 -1.508 1.00 94.00 93 VAL A N 1
ATOM 743 C CA . VAL A 1 93 ? 0.574 3.266 -1.666 1.00 94.00 93 VAL A CA 1
ATOM 744 C C . VAL A 1 93 ? 0.644 4.781 -1.447 1.00 94.00 93 VAL A C 1
ATOM 746 O O . VAL A 1 93 ? 1.558 5.274 -0.788 1.00 94.00 93 VAL A O 1
ATOM 749 N N . THR A 1 94 ? -0.355 5.516 -1.942 1.00 92.31 94 THR A N 1
ATOM 750 C CA . THR A 1 94 ? -0.451 6.977 -1.833 1.00 92.31 94 THR A CA 1
ATOM 751 C C . THR A 1 94 ? -1.886 7.431 -1.578 1.00 92.31 94 THR A C 1
ATOM 753 O O . THR A 1 94 ? -2.842 6.727 -1.921 1.00 92.31 94 THR A O 1
ATOM 756 N N . GLN A 1 95 ? -2.030 8.646 -1.053 1.00 90.81 95 GLN A N 1
ATOM 757 C CA . GLN A 1 95 ? -3.277 9.412 -1.057 1.00 90.81 95 GLN A CA 1
ATOM 758 C C . GLN A 1 95 ? -3.029 10.804 -1.677 1.00 90.81 95 GLN A C 1
ATOM 760 O O . GLN A 1 95 ? -2.030 11.414 -1.317 1.00 90.81 95 GLN A O 1
ATOM 765 N N . PRO A 1 96 ? -3.872 11.303 -2.606 1.00 91.06 96 PRO A N 1
ATOM 766 C CA . PRO A 1 96 ? -5.079 10.657 -3.112 1.00 91.06 96 PRO A CA 1
ATOM 767 C C . PRO A 1 96 ? -4.775 9.336 -3.850 1.00 91.06 96 PRO A C 1
ATOM 769 O O . PRO A 1 96 ? -3.624 9.078 -4.227 1.00 91.06 96 PRO A O 1
ATOM 772 N N . PRO A 1 97 ? -5.771 8.441 -3.978 1.00 89.50 97 PRO A N 1
ATOM 773 C CA . PRO A 1 97 ? -5.539 7.088 -4.468 1.00 89.50 97 PRO A CA 1
ATOM 774 C C . PRO A 1 97 ? -5.044 7.076 -5.918 1.00 89.50 97 PRO A C 1
ATOM 776 O O . PRO A 1 97 ? -5.683 7.645 -6.801 1.00 89.50 97 PRO A O 1
ATOM 779 N N . THR A 1 98 ? -3.933 6.383 -6.171 1.00 90.31 98 THR A N 1
ATOM 780 C CA . THR A 1 98 ? -3.393 6.208 -7.529 1.00 90.31 98 THR A CA 1
ATOM 781 C C . THR A 1 98 ? -4.344 5.360 -8.378 1.00 90.31 98 THR A C 1
ATOM 783 O O . THR A 1 98 ? -4.671 4.240 -7.987 1.00 90.31 98 THR A O 1
ATOM 786 N N . GLN A 1 99 ? -4.766 5.883 -9.533 1.00 90.44 99 GLN A N 1
ATOM 787 C CA . GLN A 1 99 ? -5.729 5.227 -10.435 1.00 90.44 99 GLN A CA 1
ATOM 788 C C . GLN A 1 99 ? -5.078 4.478 -11.602 1.00 90.44 99 GLN A C 1
ATOM 790 O O . GLN A 1 99 ? -5.686 3.581 -12.179 1.00 90.44 99 GLN A O 1
ATOM 795 N N . THR A 1 100 ? -3.832 4.820 -11.925 1.00 90.94 100 THR A N 1
ATOM 796 C CA . THR A 1 100 ? -3.101 4.228 -13.042 1.00 90.94 100 THR A CA 1
ATOM 797 C C . THR A 1 100 ? -1.684 3.908 -12.606 1.00 90.94 100 THR A C 1
ATOM 799 O O . THR A 1 100 ? -0.997 4.767 -12.051 1.00 90.94 100 THR A O 1
ATOM 802 N N . LEU A 1 101 ? -1.238 2.683 -12.873 1.00 91.69 101 LEU A N 1
ATOM 803 C CA . LEU A 1 101 ? 0.148 2.270 -12.700 1.00 91.69 101 LEU A CA 1
ATOM 804 C C . LEU A 1 101 ? 0.735 1.896 -14.056 1.00 91.69 101 LEU A C 1
ATOM 806 O O . LEU A 1 101 ? 0.195 1.055 -14.771 1.00 91.69 101 LEU A O 1
ATOM 810 N N . VAL A 1 102 ? 1.872 2.499 -14.376 1.00 90.75 102 VAL A N 1
ATOM 811 C CA . VAL A 1 102 ? 2.673 2.153 -15.545 1.00 90.75 102 VAL A CA 1
ATOM 812 C C . VAL A 1 102 ? 3.896 1.381 -15.073 1.00 90.75 102 VAL A C 1
ATOM 814 O O . VAL A 1 102 ? 4.659 1.874 -14.246 1.00 90.75 102 VAL A O 1
ATOM 817 N N . VAL A 1 103 ? 4.084 0.183 -15.615 1.00 88.38 103 VAL A N 1
ATOM 818 C CA . VAL A 1 103 ? 5.238 -0.671 -15.337 1.00 88.38 103 VAL A CA 1
ATOM 819 C C . VAL A 1 103 ? 6.099 -0.724 -16.583 1.00 88.38 103 VAL A C 1
ATOM 821 O O . VAL A 1 103 ? 5.635 -1.147 -17.641 1.00 88.38 103 VAL A O 1
ATOM 824 N N . THR A 1 104 ? 7.357 -0.329 -16.448 1.00 87.31 104 THR A N 1
ATOM 825 C CA . THR A 1 104 ? 8.319 -0.322 -17.548 1.00 87.31 104 THR A CA 1
ATOM 826 C C . THR A 1 104 ? 9.441 -1.300 -17.242 1.00 87.31 104 THR A C 1
ATOM 828 O O . THR A 1 104 ? 10.208 -1.109 -16.302 1.00 87.31 104 THR A O 1
ATOM 831 N N . GLN A 1 105 ? 9.554 -2.344 -18.055 1.00 84.38 105 GLN A N 1
ATOM 832 C CA . GLN A 1 105 ? 10.652 -3.296 -18.008 1.00 84.38 105 GLN A CA 1
ATOM 833 C C . GLN A 1 105 ? 11.670 -2.938 -19.087 1.00 84.38 105 GLN A C 1
ATOM 835 O O . GLN A 1 105 ? 11.367 -2.990 -20.280 1.00 84.38 105 GLN A O 1
ATOM 840 N N . LYS A 1 106 ? 12.894 -2.622 -18.664 1.00 84.75 106 LYS A N 1
ATOM 841 C CA . LYS A 1 106 ? 14.044 -2.441 -19.553 1.00 84.75 106 LYS A CA 1
ATOM 842 C C . LYS A 1 106 ? 14.941 -3.668 -19.460 1.00 84.75 106 LYS A C 1
ATOM 844 O O . LYS A 1 106 ? 15.264 -4.113 -18.362 1.00 84.75 106 LYS A O 1
ATOM 849 N N . SER A 1 107 ? 15.332 -4.217 -20.603 1.00 82.50 107 SER A N 1
ATOM 850 C CA . SER A 1 107 ? 16.332 -5.283 -20.684 1.00 82.50 107 SER A CA 1
ATOM 851 C C . SER A 1 107 ? 17.507 -4.818 -21.533 1.00 82.50 107 SER A C 1
ATOM 853 O O . SER A 1 107 ? 17.313 -4.365 -22.666 1.00 82.50 107 SER A O 1
ATOM 855 N N . GLU A 1 108 ? 18.712 -4.971 -20.998 1.00 76.31 108 GLU A N 1
ATOM 856 C CA . GLU A 1 108 ? 19.964 -4.625 -21.665 1.00 76.31 108 GLU A CA 1
ATOM 857 C C . GLU A 1 108 ? 20.688 -5.921 -22.059 1.00 76.31 108 GLU A C 1
ATOM 859 O O . GLU A 1 108 ? 21.066 -6.728 -21.212 1.00 76.31 108 GLU A O 1
ATOM 864 N N . GLY A 1 109 ? 20.812 -6.162 -23.367 1.00 77.44 109 GLY A N 1
ATOM 865 C CA . GLY A 1 109 ? 21.497 -7.323 -23.947 1.00 77.44 109 GLY A CA 1
ATOM 866 C C . GLY A 1 109 ? 22.232 -6.930 -25.231 1.00 77.44 109 GLY A C 1
ATOM 867 O O . GLY A 1 109 ? 22.836 -5.866 -25.295 1.00 77.44 109 GLY A O 1
ATOM 868 N N . GLN A 1 110 ? 22.131 -7.724 -26.305 1.00 71.44 110 GLN A N 1
ATOM 869 C CA . GLN A 1 110 ? 22.638 -7.336 -27.642 1.00 71.44 110 GLN A CA 1
ATOM 870 C C . GLN A 1 110 ? 21.859 -6.171 -28.309 1.00 71.44 110 GLN A C 1
ATOM 872 O O . GLN A 1 110 ? 22.103 -5.837 -29.466 1.00 71.44 110 GLN A O 1
ATOM 877 N N . GLY A 1 111 ? 20.943 -5.543 -27.571 1.00 75.94 111 GLY A N 1
ATOM 878 C CA . GLY A 1 111 ? 20.219 -4.312 -27.876 1.00 75.94 111 GLY A CA 1
ATOM 879 C C . GLY A 1 111 ? 19.411 -3.877 -26.645 1.00 75.94 111 GLY A C 1
ATOM 880 O O . GLY A 1 111 ? 19.209 -4.677 -25.727 1.00 75.94 111 GLY A O 1
ATOM 881 N N . THR A 1 112 ? 18.955 -2.623 -26.614 1.00 80.44 112 THR A N 1
ATOM 882 C CA . THR A 1 112 ? 18.013 -2.142 -25.590 1.00 80.44 112 THR A CA 1
ATOM 883 C C . THR A 1 112 ? 16.597 -2.496 -26.027 1.00 80.44 112 THR A C 1
ATOM 885 O O . THR A 1 112 ? 16.159 -2.089 -27.103 1.00 80.44 112 THR A O 1
ATOM 888 N N . SER A 1 113 ? 15.879 -3.258 -25.205 1.00 80.56 113 SER A N 1
ATOM 889 C CA . SER A 1 113 ? 14.447 -3.503 -25.390 1.00 80.56 113 SER A CA 1
ATOM 890 C C . SER A 1 113 ? 13.687 -2.987 -24.176 1.00 80.56 113 SER A C 1
ATOM 892 O O . SER A 1 113 ? 14.118 -3.175 -23.038 1.00 80.56 113 SER A O 1
ATOM 894 N N . GLU A 1 114 ? 12.569 -2.320 -24.435 1.00 88.75 114 GLU A N 1
ATOM 895 C CA . GLU A 1 114 ? 11.678 -1.770 -23.424 1.00 88.75 114 GLU A CA 1
ATOM 896 C C . GLU A 1 114 ? 10.276 -2.333 -23.648 1.00 88.75 114 GLU A C 1
ATOM 898 O O . GLU A 1 114 ? 9.767 -2.362 -24.773 1.00 88.75 114 GLU A O 1
ATOM 903 N N . ARG A 1 115 ? 9.662 -2.824 -22.573 1.00 87.06 115 ARG A N 1
ATOM 904 C CA . ARG A 1 115 ? 8.282 -3.310 -22.558 1.00 87.06 115 ARG A CA 1
ATOM 905 C C . ARG A 1 115 ? 7.522 -2.543 -21.496 1.00 87.06 115 ARG A C 1
ATOM 907 O O . ARG A 1 115 ? 8.024 -2.359 -20.392 1.00 87.06 115 ARG A O 1
ATOM 914 N N . GLN A 1 116 ? 6.305 -2.139 -21.823 1.00 90.94 116 GLN A N 1
ATOM 915 C CA . GLN A 1 116 ? 5.446 -1.405 -20.908 1.00 90.94 116 GLN A CA 1
ATOM 916 C C . GLN A 1 116 ? 4.148 -2.178 -20.680 1.00 90.94 116 GLN A C 1
ATOM 918 O O . GLN A 1 116 ? 3.554 -2.703 -21.623 1.00 90.94 116 GLN A O 1
ATOM 923 N N . GLY A 1 117 ? 3.728 -2.252 -19.423 1.00 89.94 117 GLY A N 1
ATOM 924 C CA . GLY A 1 117 ? 2.402 -2.682 -19.000 1.00 89.94 117 GLY A CA 1
ATOM 925 C C . GLY A 1 117 ? 1.690 -1.527 -18.306 1.00 89.94 117 GLY A C 1
ATOM 926 O O . GLY A 1 117 ? 2.334 -0.686 -17.678 1.00 89.94 117 GLY A O 1
ATOM 927 N N . VAL A 1 118 ? 0.367 -1.473 -18.424 1.00 92.94 118 VAL A N 1
ATOM 928 C CA . VAL A 1 118 ? -0.451 -0.456 -17.757 1.00 92.94 118 VAL A CA 1
ATOM 929 C C . VAL A 1 118 ? -1.579 -1.149 -17.007 1.00 92.94 118 VAL A C 1
ATOM 931 O O . VAL A 1 118 ? -2.254 -2.016 -17.560 1.00 92.94 118 VAL A O 1
ATOM 934 N N . LEU A 1 119 ? -1.760 -0.772 -15.745 1.00 90.19 119 LEU A N 1
ATOM 935 C CA . LEU A 1 119 ? -2.935 -1.096 -14.949 1.00 90.19 119 LEU A CA 1
ATOM 936 C C . LEU A 1 119 ? -3.757 0.182 -14.793 1.00 90.19 119 LEU A C 1
ATOM 938 O O . LEU A 1 119 ? -3.302 1.129 -14.152 1.00 90.19 119 LEU A O 1
ATOM 942 N N . GLU A 1 120 ? -4.935 0.207 -15.404 1.00 91.75 120 GLU A N 1
ATOM 943 C CA . GLU A 1 120 ? -5.870 1.336 -15.378 1.00 91.75 120 GLU A CA 1
ATOM 944 C C . GLU A 1 120 ? -7.056 1.050 -14.448 1.00 91.75 120 GLU A C 1
ATOM 946 O O . GLU A 1 120 ? -7.189 -0.056 -13.918 1.00 91.75 120 GLU A O 1
ATOM 951 N N . ASP A 1 121 ? -7.899 2.065 -14.238 1.00 85.12 121 ASP A N 1
ATOM 952 C CA . ASP A 1 121 ? -9.133 1.991 -13.447 1.00 85.12 121 ASP A CA 1
ATOM 953 C C . ASP A 1 121 ? -8.944 1.415 -12.035 1.00 85.12 121 ASP A C 1
ATOM 955 O O . ASP A 1 121 ? -9.833 0.783 -11.454 1.00 85.12 121 ASP A O 1
ATOM 959 N N . LEU A 1 122 ? -7.771 1.652 -11.444 1.00 86.75 122 LEU A N 1
ATOM 960 C CA . LEU A 1 122 ? -7.497 1.222 -10.086 1.00 86.75 122 LEU A CA 1
ATOM 961 C C . LEU A 1 122 ? -8.366 2.038 -9.130 1.00 86.75 122 LEU A C 1
ATOM 963 O O . LEU A 1 122 ? -8.300 3.268 -9.080 1.00 86.75 122 LEU A O 1
ATOM 967 N N . SER A 1 123 ? -9.113 1.353 -8.268 1.00 87.00 123 SER A N 1
ATOM 968 C CA . SER A 1 123 ? -9.767 1.963 -7.107 1.00 87.00 123 SER A CA 1
ATOM 969 C C . SER A 1 123 ? -8.740 2.247 -5.996 1.00 87.00 123 SER A C 1
ATOM 971 O O . SER A 1 123 ? -8.913 1.808 -4.858 1.00 87.00 123 SER A O 1
ATOM 973 N N . GLY A 1 124 ? -7.633 2.906 -6.353 1.00 91.56 124 GLY A N 1
ATOM 974 C CA . GLY A 1 124 ? -6.440 3.082 -5.535 1.00 91.56 124 GLY A CA 1
ATOM 975 C C . GLY A 1 124 ? -5.454 1.914 -5.623 1.00 91.56 124 GLY A C 1
ATOM 976 O O . GLY A 1 124 ? -5.779 0.783 -5.261 1.00 91.56 124 GLY A O 1
ATOM 977 N N . LEU A 1 125 ? -4.218 2.198 -6.044 1.00 93.69 125 LEU A N 1
ATOM 978 C CA . LEU A 1 125 ? -3.118 1.235 -6.012 1.00 93.69 125 LEU A CA 1
ATOM 979 C C . LEU A 1 125 ? -2.821 0.813 -4.567 1.00 93.69 125 LEU A C 1
ATOM 981 O O . LEU A 1 125 ? -2.411 1.626 -3.733 1.00 93.69 125 LEU A O 1
ATOM 985 N N . ARG A 1 126 ? -3.007 -0.478 -4.287 1.00 94.75 126 ARG A N 1
ATOM 986 C CA . ARG A 1 126 ? -2.669 -1.097 -3.001 1.00 94.75 126 ARG A CA 1
ATOM 987 C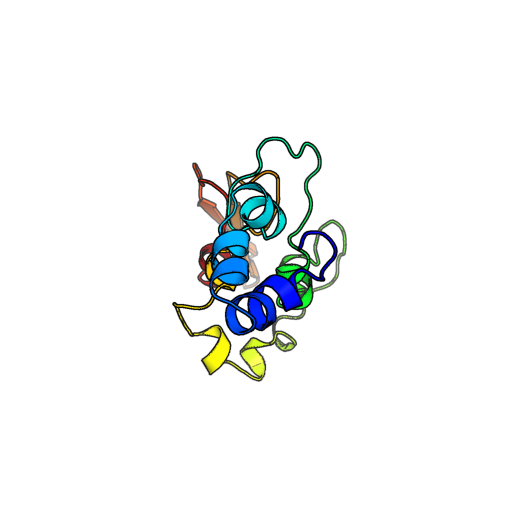 C . ARG A 1 126 ? -1.306 -1.769 -3.069 1.00 94.75 126 ARG A C 1
ATOM 989 O O . ARG A 1 126 ? -0.934 -2.318 -4.105 1.00 94.75 126 ARG A O 1
ATOM 996 N N . MET A 1 127 ? -0.602 -1.791 -1.941 1.00 94.25 127 MET A N 1
ATOM 997 C CA . MET A 1 127 ? 0.748 -2.351 -1.869 1.00 94.25 127 MET A CA 1
ATOM 998 C C . MET A 1 127 ? 0.797 -3.829 -2.244 1.00 94.25 127 MET A C 1
ATOM 1000 O O . MET A 1 127 ? 1.765 -4.258 -2.848 1.00 94.25 127 MET A O 1
ATOM 1004 N N . GLY A 1 128 ? -0.234 -4.615 -1.918 1.00 92.12 128 GLY A N 1
ATOM 1005 C CA . GLY A 1 128 ? -0.263 -6.032 -2.282 1.00 92.12 128 GLY A CA 1
ATOM 1006 C C . GLY A 1 128 ? -0.200 -6.240 -3.793 1.00 92.12 128 GLY A C 1
ATOM 1007 O O . GLY A 1 128 ? 0.566 -7.075 -4.244 1.00 92.12 128 GLY A O 1
ATOM 1008 N N . VAL A 1 129 ? -0.925 -5.419 -4.562 1.00 91.81 129 VAL A N 1
ATOM 1009 C CA . VAL A 1 129 ? -0.877 -5.454 -6.032 1.00 91.81 129 VAL A CA 1
ATOM 1010 C C . VAL A 1 129 ? 0.501 -5.033 -6.528 1.00 91.81 129 VAL A C 1
ATOM 1012 O O . VAL A 1 129 ? 1.074 -5.724 -7.355 1.00 91.81 129 VAL A O 1
ATOM 1015 N N . LEU A 1 130 ? 1.044 -3.929 -6.001 1.00 91.31 130 LEU A N 1
ATOM 1016 C CA . LEU A 1 130 ? 2.368 -3.430 -6.384 1.00 91.31 130 LEU A CA 1
ATOM 1017 C C . LEU A 1 130 ? 3.492 -4.434 -6.070 1.00 91.31 130 LEU A C 1
ATOM 1019 O O . LEU A 1 130 ? 4.445 -4.540 -6.829 1.00 91.31 130 LEU A O 1
ATOM 1023 N N . TYR A 1 131 ? 3.375 -5.157 -4.958 1.00 88.81 131 TYR A N 1
ATOM 1024 C CA . TYR A 1 131 ? 4.352 -6.141 -4.499 1.00 88.81 131 TYR A CA 1
ATOM 1025 C C . TYR A 1 131 ? 4.336 -7.439 -5.320 1.00 88.81 131 TYR A C 1
ATOM 1027 O O . TYR A 1 131 ? 5.350 -8.125 -5.380 1.00 88.81 131 TYR A O 1
ATOM 1035 N N . ASP A 1 132 ? 3.194 -7.795 -5.914 1.00 87.81 132 ASP A N 1
ATOM 1036 C CA . ASP A 1 132 ? 3.020 -9.048 -6.659 1.00 87.81 132 ASP A CA 1
ATOM 1037 C C . ASP A 1 132 ? 3.367 -8.917 -8.167 1.00 87.81 132 ASP A C 1
ATOM 1039 O O . ASP A 1 132 ? 3.217 -9.895 -8.904 1.00 87.81 132 ASP A O 1
ATOM 1043 N N . LEU A 1 133 ? 3.804 -7.732 -8.627 1.00 84.62 133 LEU A N 1
ATOM 1044 C CA . LEU A 1 133 ? 4.284 -7.464 -9.998 1.00 84.62 133 LEU A CA 1
ATOM 1045 C C . LEU A 1 133 ? 5.683 -8.035 -10.255 1.00 84.62 133 LEU A C 1
ATOM 1047 O O . LEU A 1 133 ? 5.887 -8.547 -11.381 1.00 84.62 133 LEU A O 1
#

Sequence (133 aa):
LSHLPMRDLLTIAPLVSRTWQASTLSPELQRSLFFELDASATEPINNPLLEELFPSFFEGRGSDETPRWEAMPWATASAAFQRADTSWRRMLVTQPPTQTLVVTQKSEGQGTSERQGVLEDLSGLRMGVLYDL

Organism: NCBI:txid1033008